Protein AF-A0A9E2ZH16-F1 (afdb_monomer_lite)

Secondary structure (DSSP, 8-state):
-----------PPPPP--SS--HHHHHHHHHHHHT--EEEEE---TTS--HHHHHHHHTS-S-HHHHHHHHHHHHHHHHHHHHTTTEEEEEE-HHHHHTT-HHHHHHHHHHHHHTT-

Radius of gyration: 21.18 Å; chains: 1; bou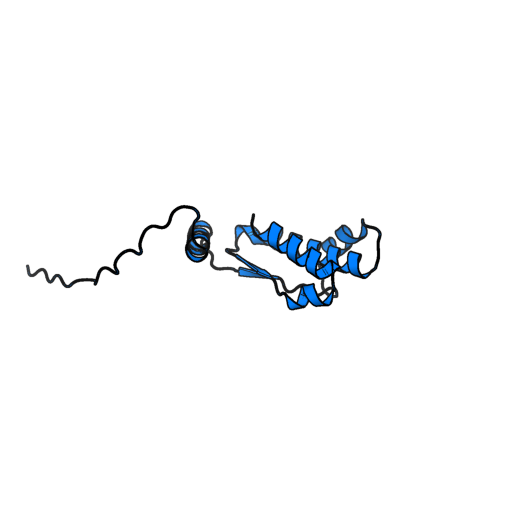nding box: 52×38×64 Å

Sequence (117 aa):
MIEQTSSEAAIAAPPEKPAGARFGDRVADLVAARHSQLVLGLDPDPARLWPRAAELASAGQGPPADRAARAVSAHCALAIEAVGEQCVAVKLQLACFERLGAPGWAALAEVSERARG

Structure (mmCIF, N/CA/C/O backbone):
data_AF-A0A9E2ZH16-F1
#
_entry.id   AF-A0A9E2ZH16-F1
#
loop_
_atom_site.group_PDB
_atom_site.id
_atom_site.type_symbol
_atom_site.label_atom_id
_atom_site.label_alt_id
_atom_site.label_comp_id
_atom_site.label_asym_id
_atom_site.label_entity_id
_atom_site.label_seq_id
_atom_site.pdbx_PDB_ins_code
_atom_site.Cartn_x
_atom_site.Cartn_y
_atom_site.Cartn_z
_atom_site.occupancy
_atom_site.B_iso_or_equiv
_atom_site.auth_seq_id
_atom_site.auth_comp_id
_atom_site.auth_asym_id
_atom_site.auth_atom_id
_atom_site.pdbx_PDB_model_num
ATOM 1 N N . MET A 1 1 ? -39.348 -15.690 46.062 1.00 47.44 1 MET A N 1
ATOM 2 C CA . MET A 1 1 ? -38.042 -16.308 46.357 1.00 47.44 1 MET A CA 1
ATOM 3 C C . MET A 1 1 ? -38.005 -17.672 45.688 1.00 47.44 1 MET A C 1
ATOM 5 O O . MET A 1 1 ? -38.421 -18.644 46.296 1.00 47.44 1 MET A O 1
ATOM 9 N N . ILE A 1 2 ? -37.613 -17.704 44.413 1.00 43.19 2 ILE A N 1
ATOM 10 C CA . ILE A 1 2 ? -37.183 -18.909 43.693 1.00 43.19 2 ILE A CA 1
ATOM 11 C C . ILE A 1 2 ? -36.098 -18.413 42.730 1.00 43.19 2 ILE A C 1
ATOM 13 O O . ILE A 1 2 ? -36.413 -17.760 41.739 1.00 43.19 2 ILE A O 1
ATOM 17 N N . GLU A 1 3 ? -34.830 -18.626 43.080 1.00 44.91 3 GLU A N 1
ATOM 18 C CA . GLU A 1 3 ? -33.716 -18.509 42.137 1.00 44.91 3 GLU A CA 1
ATOM 19 C C . GLU A 1 3 ? -33.772 -19.719 41.203 1.00 44.91 3 GLU A C 1
ATOM 21 O O . GLU A 1 3 ? -33.733 -20.862 41.658 1.00 44.91 3 GLU A O 1
ATOM 26 N N . GLN A 1 4 ? -33.883 -19.475 39.900 1.00 47.28 4 GLN A N 1
ATOM 27 C CA . GLN A 1 4 ? -33.585 -20.474 38.881 1.00 47.28 4 GLN A CA 1
ATOM 28 C C . GLN A 1 4 ? -32.257 -20.099 38.234 1.00 47.28 4 GLN A C 1
ATOM 30 O O . GLN A 1 4 ? -32.170 -19.190 37.413 1.00 47.28 4 GLN A O 1
ATOM 35 N N . THR A 1 5 ? -31.215 -20.811 38.640 1.00 52.41 5 THR A N 1
ATOM 36 C CA . THR A 1 5 ? -29.943 -20.897 37.936 1.00 52.41 5 THR A CA 1
ATOM 37 C C . THR A 1 5 ? -30.097 -21.880 36.775 1.00 52.41 5 THR A C 1
ATOM 39 O O . THR A 1 5 ? -30.616 -22.984 36.939 1.00 52.41 5 THR A O 1
ATOM 42 N N . SER A 1 6 ? -29.656 -21.500 35.578 1.00 46.59 6 SER A N 1
ATOM 43 C CA . SER A 1 6 ? -29.404 -22.445 34.482 1.00 46.59 6 SER A CA 1
ATOM 44 C C . SER A 1 6 ? -28.309 -21.909 33.563 1.00 46.59 6 SER A C 1
ATOM 46 O O . SER A 1 6 ? -28.560 -21.177 32.617 1.00 46.59 6 SER A O 1
ATOM 48 N N . SER A 1 7 ? -27.084 -22.279 33.944 1.00 48.66 7 SER A N 1
ATOM 49 C CA . SER A 1 7 ? -25.936 -22.671 33.120 1.00 48.66 7 SER A CA 1
ATOM 50 C C . SER A 1 7 ? -25.815 -22.063 31.716 1.00 48.66 7 SER A C 1
ATOM 52 O O . SER A 1 7 ? -26.231 -22.674 30.732 1.00 48.66 7 SER A O 1
ATOM 54 N N . GLU A 1 8 ? -25.077 -20.959 31.592 1.00 45.62 8 GLU A N 1
ATOM 55 C CA . GLU A 1 8 ? -24.281 -20.745 30.382 1.00 45.62 8 GLU A CA 1
ATOM 56 C C . GLU A 1 8 ? -23.187 -21.814 30.349 1.00 45.62 8 GLU A C 1
ATOM 58 O O . GLU A 1 8 ? -22.395 -21.951 31.284 1.00 45.62 8 GLU A O 1
ATOM 63 N N . ALA A 1 9 ? -23.159 -22.617 29.287 1.00 45.06 9 ALA A N 1
ATOM 64 C CA . ALA A 1 9 ? -22.019 -23.470 29.010 1.00 45.06 9 ALA A CA 1
ATOM 65 C C . ALA A 1 9 ? -20.804 -22.558 28.812 1.00 45.06 9 ALA A C 1
ATOM 67 O O . ALA A 1 9 ? -20.677 -21.896 27.782 1.00 45.06 9 ALA A O 1
ATOM 68 N N . ALA A 1 10 ? -19.935 -22.500 29.822 1.00 55.75 10 ALA A N 1
ATOM 69 C CA . ALA A 1 10 ? -18.650 -21.839 29.723 1.00 55.75 10 ALA A CA 1
ATOM 70 C C . ALA A 1 10 ? -17.885 -22.495 28.572 1.00 55.75 10 ALA A C 1
ATOM 72 O O . ALA A 1 10 ? -17.443 -23.643 28.664 1.00 55.75 10 ALA A O 1
ATOM 73 N N . ILE A 1 11 ? -17.780 -21.773 27.461 1.00 55.97 11 ILE A N 1
ATOM 74 C CA . ILE A 1 11 ? -16.919 -22.148 26.351 1.00 55.97 11 ILE A CA 1
ATOM 75 C C . ILE A 1 11 ? -15.515 -22.173 26.948 1.00 55.97 11 ILE A C 1
ATOM 77 O O . ILE A 1 11 ? -15.003 -21.134 27.365 1.00 55.97 11 ILE A O 1
ATOM 81 N N . ALA A 1 12 ? -14.943 -23.370 27.089 1.00 56.44 12 ALA A N 1
ATOM 82 C CA . ALA A 1 12 ? -13.638 -23.546 27.704 1.00 56.44 12 ALA A CA 1
ATOM 83 C C . ALA A 1 12 ? -12.633 -22.598 27.040 1.00 56.44 12 ALA A C 1
ATOM 85 O O . ALA A 1 12 ? -12.499 -22.588 25.812 1.00 56.44 12 ALA A O 1
ATOM 86 N N . ALA A 1 13 ? -11.968 -21.783 27.862 1.00 62.50 13 ALA A N 1
ATOM 87 C CA . ALA A 1 13 ? -10.994 -20.819 27.388 1.00 62.50 13 ALA A CA 1
ATOM 88 C C . ALA A 1 13 ? -9.922 -21.556 26.561 1.00 62.50 13 ALA A C 1
ATOM 90 O O . ALA A 1 13 ? -9.378 -22.565 27.025 1.00 62.50 13 ALA A O 1
ATOM 91 N N . PRO A 1 14 ? -9.638 -21.111 25.325 1.00 58.88 14 PRO A N 1
ATOM 92 C CA . PRO A 1 14 ? -8.608 -21.732 24.508 1.00 58.88 14 PRO A CA 1
ATOM 93 C C . PRO A 1 14 ? -7.249 -21.640 25.219 1.00 58.88 14 PRO A C 1
ATOM 95 O O . PRO A 1 14 ? -6.997 -20.659 25.919 1.00 58.88 14 PRO A O 1
ATOM 98 N N . PRO A 1 15 ? -6.352 -22.628 25.032 1.00 58.47 15 PRO A N 1
ATOM 99 C CA . PRO A 1 15 ? -5.058 -22.635 25.705 1.00 58.47 15 PRO A CA 1
ATOM 100 C C . PRO A 1 15 ? -4.264 -21.363 25.378 1.00 58.47 15 PRO A C 1
ATOM 102 O O . PRO A 1 15 ? -4.222 -20.923 24.218 1.00 58.47 15 PRO A O 1
ATOM 105 N N . GLU A 1 16 ? -3.625 -20.791 26.402 1.00 65.62 16 GLU A N 1
ATOM 106 C CA . GLU A 1 16 ? -2.741 -19.635 26.257 1.00 65.62 16 GLU A CA 1
ATOM 107 C C . GLU A 1 16 ? -1.574 -19.969 25.316 1.00 65.62 16 GLU A C 1
ATOM 109 O O . GLU A 1 16 ? -0.884 -20.978 25.470 1.00 65.62 16 GLU A O 1
ATOM 114 N N . LYS A 1 17 ? -1.352 -19.108 24.316 1.00 49.91 17 LYS A N 1
ATOM 115 C CA . LYS A 1 17 ? -0.171 -19.147 23.441 1.00 49.91 17 LYS A CA 1
ATOM 116 C C . LYS A 1 17 ? 0.658 -17.874 23.665 1.00 49.91 17 LYS A C 1
ATOM 118 O O . LYS A 1 17 ? 0.128 -16.803 23.377 1.00 49.91 17 LYS A O 1
ATOM 123 N N . PRO A 1 18 ? 1.932 -17.954 24.090 1.00 54.50 18 PRO A N 1
ATOM 124 C CA . PRO A 1 18 ? 2.851 -16.810 24.100 1.00 54.50 18 PRO A CA 1
ATOM 125 C C . PRO A 1 18 ? 3.607 -16.727 22.751 1.00 54.50 18 PRO A C 1
ATOM 127 O O . PRO A 1 18 ? 3.799 -17.754 22.107 1.00 54.50 18 PRO A O 1
ATOM 130 N N . ALA A 1 19 ? 4.094 -15.602 22.218 1.00 53.78 19 ALA A N 1
ATOM 131 C CA . ALA A 1 19 ? 3.921 -14.180 22.507 1.00 53.78 19 ALA A CA 1
ATOM 132 C C . ALA A 1 19 ? 3.686 -13.450 21.163 1.00 53.78 19 ALA A C 1
ATOM 134 O O . ALA A 1 19 ? 4.336 -13.761 20.163 1.00 53.78 19 ALA A O 1
ATOM 135 N N . GLY A 1 20 ? 2.744 -12.502 21.157 1.00 60.50 20 GLY A N 1
ATOM 136 C CA . GLY A 1 20 ? 2.232 -11.786 19.983 1.00 60.50 20 GLY A CA 1
ATOM 137 C C . GLY A 1 20 ? 0.731 -12.033 19.808 1.00 60.50 20 GLY A C 1
ATOM 138 O O . GLY A 1 20 ? 0.310 -13.176 19.636 1.00 60.50 20 GLY A O 1
ATOM 139 N N . ALA A 1 21 ? -0.084 -10.975 19.869 1.00 78.31 21 ALA A N 1
ATOM 140 C CA . ALA A 1 21 ? -1.535 -11.070 19.676 1.00 78.31 21 ALA A CA 1
ATOM 141 C C . ALA A 1 21 ? -1.847 -11.738 18.323 1.00 78.31 21 ALA A C 1
ATOM 143 O O . ALA A 1 21 ? -1.223 -11.388 17.312 1.00 78.31 21 ALA A O 1
ATOM 144 N N . ARG A 1 22 ? -2.771 -12.713 18.271 1.00 90.62 22 ARG A N 1
A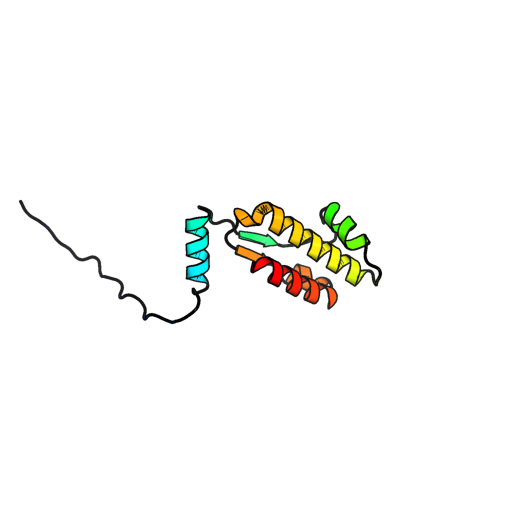TOM 145 C CA . ARG A 1 22 ? -3.152 -13.385 17.010 1.00 90.62 22 ARG A CA 1
ATOM 146 C C . ARG A 1 22 ? -3.760 -12.353 16.058 1.00 90.62 22 ARG A C 1
ATOM 148 O O . ARG A 1 22 ? -4.166 -11.279 16.481 1.00 90.62 22 ARG A O 1
ATOM 155 N N . PHE A 1 23 ? -3.851 -12.664 14.762 1.00 91.19 23 PHE A N 1
ATOM 156 C CA . PHE A 1 23 ? -4.447 -11.724 13.800 1.00 91.19 23 PHE A CA 1
ATOM 157 C C . PHE A 1 23 ? -5.846 -11.256 14.234 1.00 91.19 23 PHE A C 1
ATOM 159 O O . PHE A 1 23 ? -6.102 -10.058 14.240 1.00 91.19 23 PHE A O 1
ATOM 166 N N . GLY A 1 24 ? -6.708 -12.194 14.646 1.00 93.69 24 GLY A N 1
ATOM 167 C CA . GLY A 1 24 ? -8.052 -11.878 15.133 1.00 93.69 24 GLY A CA 1
ATOM 168 C C . GLY A 1 24 ? -8.038 -10.982 16.372 1.00 93.69 24 GLY A C 1
ATOM 169 O O . GLY A 1 24 ? -8.770 -10.002 16.401 1.00 93.69 24 GLY A O 1
ATOM 170 N N . ASP A 1 25 ? -7.155 -11.267 17.331 1.00 94.38 25 ASP A N 1
ATOM 171 C CA . ASP A 1 25 ? -7.019 -10.480 18.562 1.00 94.38 25 ASP A CA 1
ATOM 172 C C . ASP A 1 25 ? -6.585 -9.042 18.239 1.00 94.38 25 ASP A C 1
ATOM 174 O O . ASP A 1 25 ? -7.242 -8.097 18.655 1.00 94.38 25 ASP A O 1
ATOM 178 N N . ARG A 1 26 ? -5.570 -8.862 17.379 1.00 93.75 26 ARG A N 1
ATOM 179 C CA . ARG A 1 26 ? -5.124 -7.523 16.945 1.00 93.75 26 ARG A CA 1
ATOM 180 C C . ARG A 1 26 ? -6.238 -6.719 16.281 1.00 93.75 26 ARG A C 1
ATOM 182 O O . ARG A 1 26 ? -6.346 -5.519 16.502 1.00 93.75 26 ARG A O 1
ATOM 189 N N . VAL A 1 27 ? -7.051 -7.366 15.444 1.00 95.06 27 VAL A N 1
ATOM 190 C CA . VAL A 1 27 ? -8.191 -6.700 14.800 1.00 95.06 27 VAL A CA 1
ATOM 191 C C . VAL A 1 27 ? -9.257 -6.344 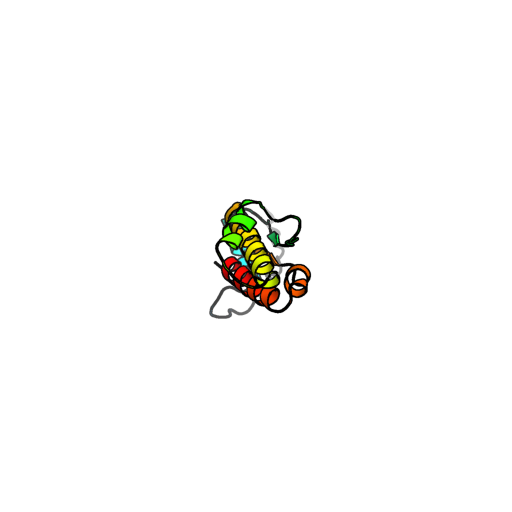15.835 1.00 95.06 27 VAL A C 1
ATOM 193 O O . VAL A 1 27 ? -9.761 -5.226 15.804 1.00 95.06 27 VAL A O 1
ATOM 196 N N . ALA A 1 28 ? -9.582 -7.248 16.762 1.00 95.69 28 ALA A N 1
ATOM 197 C CA . ALA A 1 28 ? -10.551 -6.987 17.826 1.00 95.69 28 ALA A CA 1
ATOM 198 C C . ALA A 1 28 ? -10.110 -5.824 18.734 1.00 95.69 28 ALA A C 1
ATOM 200 O O . ALA A 1 28 ? -10.917 -4.938 19.018 1.00 95.69 28 ALA A O 1
ATOM 201 N N . ASP A 1 29 ? -8.827 -5.777 19.102 1.00 95.94 29 ASP A N 1
ATOM 202 C CA . ASP A 1 29 ? -8.235 -4.691 19.889 1.00 95.94 29 ASP A CA 1
ATOM 203 C C . ASP A 1 29 ? -8.349 -3.346 19.159 1.00 95.94 29 ASP A C 1
ATOM 205 O O . ASP A 1 29 ? -8.766 -2.347 19.747 1.00 95.94 29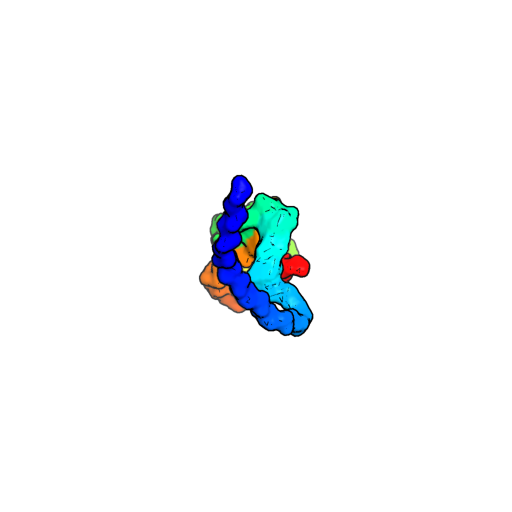 ASP A O 1
ATOM 209 N N . LEU A 1 30 ? -8.051 -3.311 17.854 1.00 96.00 30 LEU A N 1
ATOM 210 C CA . LEU A 1 30 ? -8.189 -2.101 17.037 1.00 96.00 30 LEU A CA 1
ATOM 211 C C . LEU A 1 30 ? -9.649 -1.664 16.881 1.00 96.00 30 LEU A C 1
ATOM 213 O O . LEU A 1 30 ? -9.921 -0.465 16.920 1.00 96.00 30 LEU A O 1
ATOM 217 N N . VAL A 1 31 ? -10.590 -2.603 16.741 1.00 97.94 31 VAL A N 1
ATOM 218 C CA . VAL A 1 31 ? -12.029 -2.296 16.692 1.00 97.94 31 VAL A CA 1
ATOM 219 C C . VAL A 1 31 ? -12.485 -1.633 17.988 1.00 97.94 31 VAL A C 1
ATOM 221 O O . VAL A 1 31 ? -13.187 -0.621 17.942 1.00 97.94 31 VAL A O 1
ATOM 224 N N . ALA A 1 32 ? -12.069 -2.173 19.135 1.00 97.31 32 ALA A N 1
ATOM 225 C CA . ALA A 1 32 ? -12.395 -1.610 20.439 1.00 97.31 32 ALA A CA 1
ATOM 226 C C . ALA A 1 32 ? -11.752 -0.228 20.639 1.00 97.31 32 ALA A C 1
ATOM 228 O O . ALA A 1 32 ? -12.444 0.709 21.027 1.00 97.31 32 ALA A O 1
ATOM 229 N N . ALA A 1 33 ? -10.461 -0.085 20.324 1.00 96.50 33 ALA A N 1
ATOM 230 C CA . ALA A 1 33 ? -9.715 1.159 20.510 1.00 96.50 33 ALA A CA 1
ATOM 231 C C . ALA A 1 33 ? -10.188 2.297 19.590 1.00 96.50 33 ALA A C 1
ATOM 233 O O . ALA A 1 33 ? -10.202 3.456 19.999 1.00 96.50 33 ALA A O 1
ATOM 234 N N . ARG A 1 34 ? -10.565 1.981 18.344 1.00 96.12 34 ARG A N 1
ATOM 235 C CA . ARG A 1 34 ? -10.950 2.972 17.322 1.00 96.12 34 ARG A CA 1
ATOM 236 C C . ARG A 1 34 ? -12.460 3.160 17.201 1.00 96.12 34 ARG A C 1
ATOM 238 O O . ARG A 1 34 ? -12.895 4.010 16.429 1.00 96.12 34 ARG A O 1
ATOM 245 N N . HIS A 1 35 ? -13.256 2.362 17.919 1.00 97.62 35 HIS A N 1
ATOM 246 C CA . HIS A 1 35 ? -14.718 2.300 17.787 1.00 97.62 35 HIS A CA 1
ATOM 247 C C . HIS A 1 35 ? -15.174 2.207 16.322 1.00 97.62 35 HIS A C 1
ATOM 249 O O . HIS A 1 35 ? -16.123 2.865 15.896 1.00 97.62 35 HIS A O 1
ATOM 255 N N . SER A 1 36 ? -14.455 1.407 15.538 1.00 97.81 36 SER A N 1
ATOM 256 C CA . SER A 1 36 ? -14.599 1.336 14.088 1.00 97.81 36 SER A CA 1
ATOM 257 C C . SER A 1 36 ? -14.366 -0.083 13.598 1.00 97.81 36 SER A C 1
ATOM 259 O O . SER A 1 36 ? -13.655 -0.863 14.218 1.00 97.81 36 SER A O 1
ATOM 261 N N . GLN A 1 37 ? -14.949 -0.414 12.453 1.00 97.44 37 GLN A N 1
ATOM 262 C CA . GLN A 1 37 ? -14.760 -1.679 11.748 1.00 97.44 37 GLN A CA 1
ATOM 263 C C . GLN A 1 37 ? -14.325 -1.436 10.295 1.00 97.44 37 GLN A C 1
ATOM 265 O O . GLN A 1 37 ? -14.406 -2.330 9.453 1.00 97.44 37 GLN A O 1
ATOM 270 N N . LEU A 1 38 ? -13.893 -0.212 9.975 1.00 98.12 38 LEU A N 1
ATOM 271 C CA . LEU A 1 38 ? -13.524 0.167 8.617 1.00 98.12 38 LEU A CA 1
ATOM 272 C C . LEU A 1 38 ? -12.240 -0.538 8.177 1.00 98.12 38 LEU A C 1
ATOM 274 O O . LEU A 1 38 ? -11.238 -0.548 8.886 1.00 98.12 38 LEU A O 1
ATOM 278 N N . VAL A 1 39 ? -12.250 -1.083 6.965 1.00 98.12 39 VAL A N 1
ATOM 279 C CA . VAL A 1 39 ? -11.058 -1.630 6.311 1.00 98.12 39 VAL A CA 1
ATOM 280 C C . VAL A 1 39 ? -10.768 -0.786 5.083 1.00 98.12 39 VAL A C 1
ATOM 282 O O . VAL A 1 39 ? -11.607 -0.693 4.185 1.00 98.12 39 VAL A O 1
ATOM 285 N N . LEU A 1 40 ? -9.573 -0.200 5.016 1.00 98.31 40 LEU A N 1
ATOM 286 C CA . LEU A 1 40 ? -9.142 0.531 3.832 1.00 98.31 40 LEU A CA 1
ATOM 287 C C . LEU A 1 40 ? -8.845 -0.462 2.707 1.00 98.31 40 LEU A C 1
ATOM 289 O O . LEU A 1 40 ? -7.864 -1.203 2.755 1.00 98.31 40 LEU A O 1
ATOM 293 N N . GLY A 1 41 ? -9.688 -0.482 1.679 1.00 98.25 41 GLY A N 1
ATOM 294 C CA . GLY A 1 41 ? -9.399 -1.187 0.435 1.00 98.25 41 GLY A CA 1
ATOM 295 C C . GLY A 1 41 ? -8.477 -0.357 -0.454 1.00 98.25 41 GLY A C 1
ATOM 296 O O . GLY A 1 41 ? -8.827 0.764 -0.811 1.00 98.25 41 GLY A O 1
ATOM 297 N N . LEU A 1 42 ? -7.330 -0.913 -0.841 1.00 98.44 42 LEU A N 1
ATOM 298 C CA . LEU A 1 42 ? -6.412 -0.294 -1.795 1.00 98.44 42 LEU A CA 1
ATOM 299 C C . LEU A 1 42 ? -6.451 -1.048 -3.124 1.00 98.44 42 LEU A C 1
ATOM 301 O O . LEU A 1 42 ? -5.927 -2.157 -3.234 1.00 98.44 42 LEU A O 1
ATOM 305 N N . ASP A 1 43 ? -7.070 -0.411 -4.116 1.00 97.81 43 ASP A N 1
ATOM 306 C CA . ASP A 1 43 ? -7.263 -0.901 -5.486 1.00 97.81 43 ASP A CA 1
ATOM 307 C C . ASP A 1 43 ? -6.772 0.156 -6.497 1.00 97.81 43 ASP A C 1
ATOM 309 O O . ASP A 1 43 ? -7.567 0.771 -7.211 1.00 97.81 43 ASP A O 1
ATOM 313 N N . PRO A 1 44 ? -5.470 0.502 -6.475 1.00 97.19 44 PRO A N 1
ATOM 314 C CA . PRO A 1 44 ? -4.974 1.672 -7.186 1.00 97.19 44 PRO A CA 1
ATOM 315 C C . PRO A 1 44 ? -5.032 1.467 -8.700 1.00 97.19 44 PRO A C 1
ATOM 317 O O . PRO A 1 44 ? -4.434 0.531 -9.236 1.00 97.19 44 PRO A O 1
ATOM 320 N N . ASP A 1 45 ? -5.694 2.391 -9.398 1.00 95.12 45 ASP A N 1
ATOM 321 C CA . ASP A 1 45 ? -5.677 2.509 -10.854 1.00 95.12 45 ASP A CA 1
ATOM 322 C C . ASP A 1 45 ? -4.667 3.577 -11.305 1.00 95.12 45 ASP A C 1
ATOM 324 O O . ASP A 1 45 ? -4.874 4.750 -10.990 1.00 95.12 45 ASP A O 1
ATOM 328 N N . PRO A 1 46 ? -3.596 3.223 -12.053 1.00 92.12 46 PRO A N 1
ATOM 329 C CA . PRO A 1 46 ? -2.610 4.177 -12.561 1.00 92.12 46 PRO A CA 1
ATOM 330 C C . PRO A 1 46 ? -3.206 5.355 -13.337 1.00 92.12 46 PRO A C 1
ATOM 332 O O . PRO A 1 46 ? -2.592 6.418 -13.386 1.00 92.12 46 PRO A O 1
ATOM 335 N N . ALA A 1 47 ? -4.395 5.192 -13.925 1.00 92.81 47 ALA A N 1
ATOM 336 C CA . ALA A 1 47 ? -5.093 6.260 -14.639 1.00 92.81 47 ALA A CA 1
ATOM 337 C C . ALA A 1 47 ? -5.901 7.204 -13.724 1.00 92.81 47 ALA A C 1
ATOM 339 O O . ALA A 1 47 ? -6.380 8.240 -14.183 1.00 92.81 47 ALA A O 1
ATOM 340 N N . ARG A 1 48 ? -6.082 6.861 -12.442 1.00 95.62 48 ARG A N 1
ATOM 341 C CA . ARG A 1 48 ? -6.956 7.571 -11.488 1.00 95.62 48 ARG A CA 1
ATOM 342 C C . ARG A 1 48 ? -6.263 7.884 -10.161 1.00 95.62 48 ARG A C 1
ATOM 344 O O . ARG A 1 48 ? -6.907 7.955 -9.115 1.00 95.62 48 ARG A O 1
ATOM 351 N N . LEU A 1 49 ? -4.948 8.068 -10.198 1.00 96.25 49 LEU A N 1
ATOM 352 C CA . LEU A 1 49 ? -4.172 8.434 -9.018 1.00 96.25 49 LEU A CA 1
ATOM 353 C C . LEU A 1 49 ? -4.451 9.883 -8.609 1.00 96.25 49 LEU A C 1
ATOM 355 O O . LEU A 1 49 ? -4.740 10.746 -9.439 1.00 96.25 49 LEU A O 1
ATOM 359 N N . TRP A 1 50 ? -4.325 10.166 -7.315 1.00 96.69 50 TRP A N 1
ATOM 360 C CA . TRP A 1 50 ? -4.389 11.541 -6.823 1.00 96.69 50 TRP A CA 1
ATOM 361 C C . TRP A 1 50 ? -3.255 12.388 -7.417 1.00 96.69 50 TRP A C 1
ATOM 363 O O . TRP A 1 50 ? -2.123 11.899 -7.479 1.00 96.69 50 TRP A O 1
ATOM 373 N N . PRO A 1 51 ? -3.502 13.665 -7.778 1.00 95.44 51 PRO A N 1
ATOM 374 C CA . PRO A 1 51 ? -2.475 14.535 -8.358 1.00 95.44 51 PRO A CA 1
ATOM 375 C C . PRO A 1 51 ? -1.195 14.585 -7.520 1.00 95.44 51 PRO A C 1
ATOM 377 O O . PRO A 1 51 ? -0.091 14.439 -8.042 1.00 95.44 51 PRO A O 1
ATOM 380 N N . ARG A 1 52 ? -1.353 14.645 -6.191 1.00 95.62 52 ARG A N 1
ATOM 381 C CA . ARG A 1 52 ? -0.232 14.662 -5.252 1.00 95.62 52 ARG A CA 1
ATOM 382 C C . ARG A 1 52 ? 0.671 13.428 -5.353 1.00 95.62 52 ARG A C 1
ATOM 384 O O . ARG A 1 52 ? 1.881 13.540 -5.184 1.00 95.62 52 ARG A O 1
ATOM 391 N N . ALA A 1 53 ? 0.110 12.258 -5.651 1.00 95.81 53 ALA A N 1
ATOM 392 C CA . ALA A 1 53 ? 0.886 11.033 -5.821 1.00 95.81 53 ALA A CA 1
ATOM 393 C C . ALA A 1 53 ? 1.760 11.081 -7.084 1.00 95.81 53 ALA A C 1
ATOM 395 O O . ALA A 1 53 ? 2.919 10.664 -7.057 1.00 95.81 53 ALA A O 1
ATOM 396 N N . ALA A 1 54 ? 1.223 11.634 -8.176 1.00 89.56 54 ALA A N 1
ATOM 397 C CA . ALA A 1 54 ? 1.963 11.817 -9.420 1.00 89.56 54 ALA A CA 1
ATOM 398 C C . ALA A 1 54 ? 3.117 12.819 -9.248 1.00 89.56 54 ALA A C 1
ATOM 400 O O . ALA A 1 54 ? 4.232 12.550 -9.697 1.00 89.56 54 ALA A O 1
ATOM 401 N N . GLU A 1 55 ? 2.883 13.927 -8.540 1.00 92.00 55 GLU A N 1
ATOM 402 C CA . GLU A 1 55 ? 3.924 14.907 -8.200 1.00 92.00 55 GLU A CA 1
ATOM 403 C C . GLU A 1 55 ? 5.068 14.268 -7.404 1.00 92.00 55 GLU A C 1
ATOM 405 O O . GLU A 1 55 ? 6.233 14.402 -7.779 1.00 92.00 55 GLU A O 1
ATOM 410 N N . LEU A 1 56 ? 4.746 13.520 -6.345 1.00 89.25 56 LEU A N 1
ATOM 411 C CA . LEU A 1 56 ? 5.737 12.830 -5.514 1.00 89.25 56 LEU A CA 1
ATOM 412 C C . LEU A 1 56 ? 6.561 11.814 -6.320 1.00 89.25 56 LEU A C 1
ATOM 414 O O . LEU A 1 56 ? 7.773 11.713 -6.138 1.00 89.25 56 LEU A O 1
ATOM 418 N N . ALA A 1 57 ? 5.931 11.096 -7.251 1.00 86.62 57 ALA A N 1
ATOM 419 C CA . ALA A 1 57 ? 6.617 10.122 -8.096 1.00 86.62 57 ALA A CA 1
ATOM 420 C C . ALA A 1 57 ? 7.475 10.755 -9.205 1.00 86.62 57 ALA A C 1
ATOM 422 O O . ALA A 1 57 ? 8.450 10.138 -9.653 1.00 86.62 57 ALA A O 1
ATOM 423 N N . SER A 1 58 ? 7.128 11.972 -9.639 1.00 81.75 58 SER A N 1
ATOM 424 C CA . SER A 1 58 ? 7.811 12.700 -10.718 1.00 81.75 58 SER A CA 1
ATOM 425 C C . SER A 1 58 ? 9.213 13.193 -10.348 1.00 81.75 58 SER A C 1
ATOM 427 O O . SER A 1 58 ? 10.024 13.443 -11.236 1.00 81.75 58 SER A O 1
ATOM 429 N N . ALA A 1 59 ? 9.538 13.247 -9.052 1.00 75.31 59 ALA A N 1
ATOM 430 C CA . ALA A 1 59 ? 10.867 13.612 -8.564 1.00 75.31 59 ALA A CA 1
ATOM 431 C C . ALA A 1 59 ? 11.960 12.575 -8.909 1.00 75.31 59 ALA A C 1
ATOM 433 O O . ALA A 1 59 ? 13.148 12.879 -8.824 1.00 75.31 59 ALA A O 1
ATOM 434 N N . GLY A 1 60 ? 11.583 11.349 -9.299 1.00 72.19 60 GLY A N 1
ATOM 435 C CA . GLY A 1 60 ? 12.520 10.267 -9.607 1.00 72.19 60 GLY A CA 1
ATOM 436 C C . GLY A 1 60 ? 12.715 10.018 -11.105 1.00 72.19 60 GLY A C 1
ATOM 437 O O . GLY A 1 60 ? 11.744 9.890 -11.854 1.00 72.19 60 GLY A O 1
ATOM 438 N N . GLN A 1 61 ? 13.968 9.828 -11.528 1.00 81.12 61 GLN A N 1
ATOM 439 C CA . GLN A 1 61 ? 14.319 9.343 -12.871 1.00 81.12 61 GLN A CA 1
ATOM 440 C C . GLN A 1 61 ? 14.003 7.838 -13.031 1.00 81.12 61 GLN A C 1
ATOM 442 O O . GLN A 1 61 ? 13.712 7.138 -12.059 1.00 81.12 61 GLN A O 1
ATOM 447 N N . GLY A 1 62 ? 14.029 7.332 -14.267 1.00 86.62 62 GLY A N 1
ATOM 448 C CA . GLY A 1 62 ? 13.903 5.900 -14.572 1.00 86.62 62 GLY A CA 1
ATOM 449 C C . GLY A 1 62 ? 12.795 5.556 -15.576 1.00 86.62 62 GLY A C 1
ATOM 450 O O . GLY A 1 62 ? 12.071 6.454 -16.015 1.00 86.62 62 GLY A O 1
ATOM 451 N N . PRO A 1 63 ? 12.670 4.274 -15.963 1.00 91.81 63 PRO A N 1
ATOM 452 C CA . PRO A 1 63 ? 11.667 3.779 -16.907 1.00 91.81 63 PRO A CA 1
ATOM 453 C C . PRO A 1 63 ? 10.209 4.134 -16.548 1.00 91.81 63 PRO A C 1
ATOM 455 O O . PRO A 1 63 ? 9.884 4.335 -15.375 1.00 91.81 63 PRO A O 1
ATOM 458 N N . PRO A 1 64 ? 9.287 4.180 -17.534 1.00 91.44 64 PRO A N 1
ATOM 459 C CA . PRO A 1 64 ? 7.870 4.461 -17.285 1.00 91.44 64 PRO A CA 1
ATOM 460 C C . PRO A 1 64 ? 7.207 3.534 -16.256 1.00 91.44 64 PRO A C 1
ATOM 462 O O . PRO A 1 64 ? 6.413 4.009 -15.448 1.00 91.44 64 PRO A O 1
ATOM 465 N N . ALA A 1 65 ? 7.558 2.243 -16.249 1.00 91.56 65 ALA A N 1
ATOM 466 C CA . ALA A 1 65 ? 7.012 1.266 -15.306 1.00 91.56 65 ALA A CA 1
ATOM 467 C C . ALA A 1 65 ? 7.392 1.586 -13.849 1.00 91.56 65 ALA A C 1
ATOM 469 O O . ALA A 1 65 ? 6.532 1.558 -12.971 1.00 91.56 65 ALA A O 1
ATOM 470 N N . ASP A 1 66 ? 8.644 1.984 -13.600 1.00 94.69 66 ASP A N 1
ATOM 471 C CA . ASP A 1 66 ? 9.103 2.377 -12.263 1.00 94.69 66 ASP A CA 1
ATOM 472 C C . ASP A 1 66 ? 8.417 3.655 -11.778 1.00 94.69 66 ASP A C 1
ATOM 474 O O . ASP A 1 66 ? 8.052 3.769 -10.609 1.00 94.69 66 ASP A O 1
ATOM 478 N N . ARG A 1 67 ? 8.198 4.621 -12.680 1.00 93.44 67 ARG A N 1
ATOM 479 C CA . ARG A 1 67 ? 7.451 5.845 -12.350 1.00 93.44 67 ARG A CA 1
ATOM 480 C C . ARG A 1 67 ? 5.996 5.539 -12.004 1.00 93.44 67 ARG A C 1
ATOM 482 O O . ARG A 1 67 ? 5.487 6.085 -11.029 1.00 93.44 67 ARG A O 1
ATOM 489 N N . ALA A 1 68 ? 5.346 4.663 -12.770 1.00 94.50 68 ALA A N 1
ATOM 490 C CA . ALA A 1 68 ? 3.974 4.241 -12.502 1.00 94.50 68 ALA A CA 1
ATOM 491 C C . ALA A 1 68 ? 3.859 3.528 -11.146 1.00 94.50 68 ALA A C 1
ATOM 493 O O . ALA A 1 68 ? 2.980 3.867 -10.355 1.00 94.50 68 ALA A O 1
ATOM 494 N N . ALA A 1 69 ? 4.779 2.609 -10.840 1.00 96.62 69 ALA A N 1
ATOM 495 C CA . ALA A 1 69 ? 4.817 1.920 -9.552 1.00 96.62 69 ALA A CA 1
ATOM 496 C C . ALA A 1 69 ? 5.031 2.889 -8.378 1.00 96.62 69 ALA A C 1
ATOM 498 O O . ALA A 1 69 ? 4.287 2.824 -7.403 1.00 96.62 69 ALA A O 1
ATOM 499 N N . ARG A 1 70 ? 5.955 3.856 -8.495 1.0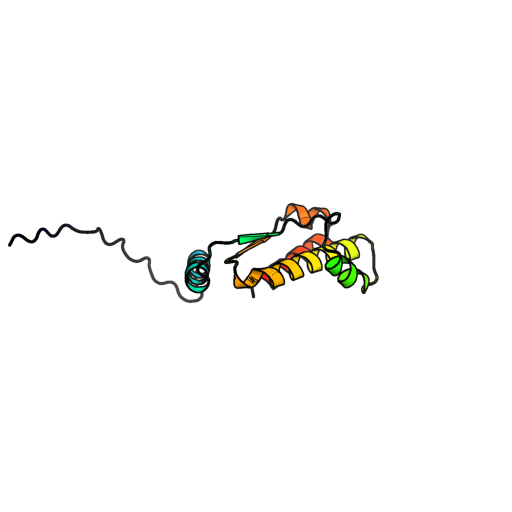0 96.81 70 ARG A N 1
ATOM 500 C CA . ARG A 1 70 ? 6.141 4.904 -7.473 1.00 96.81 70 ARG A CA 1
ATOM 501 C C . ARG A 1 70 ? 4.891 5.754 -7.261 1.00 96.81 70 ARG A C 1
ATOM 503 O O . ARG A 1 70 ? 4.558 6.069 -6.123 1.00 96.81 70 ARG A O 1
ATOM 510 N N . ALA A 1 71 ? 4.198 6.126 -8.337 1.00 96.94 71 ALA A N 1
ATOM 511 C CA . ALA A 1 71 ? 2.961 6.898 -8.239 1.00 96.94 71 ALA A CA 1
ATOM 512 C C . ALA A 1 71 ? 1.858 6.092 -7.539 1.00 96.94 71 ALA A C 1
ATOM 514 O O . ALA A 1 71 ? 1.122 6.640 -6.719 1.00 96.94 71 ALA A O 1
ATOM 515 N N . VAL A 1 72 ? 1.780 4.786 -7.805 1.00 98.06 72 VAL A N 1
ATOM 516 C CA . VAL A 1 72 ? 0.878 3.872 -7.097 1.00 98.06 72 VAL A CA 1
ATOM 517 C C . VAL A 1 72 ? 1.242 3.757 -5.613 1.00 98.06 72 VAL A C 1
ATOM 519 O O . VAL A 1 72 ? 0.357 3.959 -4.781 1.00 98.06 72 VAL A O 1
ATOM 522 N N . SER A 1 73 ? 2.516 3.532 -5.261 1.00 97.88 73 SER A N 1
ATOM 523 C CA . SER A 1 73 ? 2.975 3.526 -3.859 1.00 97.88 73 SER A CA 1
ATOM 524 C C . SER A 1 73 ? 2.602 4.823 -3.142 1.00 97.88 73 SER A C 1
ATOM 526 O O . SER A 1 73 ? 2.013 4.787 -2.062 1.00 97.88 73 SER A O 1
ATOM 528 N N . ALA A 1 74 ? 2.881 5.975 -3.761 1.00 97.88 74 ALA A N 1
ATOM 529 C CA . ALA A 1 74 ? 2.579 7.285 -3.191 1.00 97.88 74 ALA A CA 1
ATOM 530 C C . ALA A 1 74 ? 1.069 7.501 -3.003 1.00 97.88 74 ALA A C 1
ATOM 532 O O . ALA A 1 74 ? 0.647 8.021 -1.974 1.00 97.88 74 ALA A O 1
ATOM 533 N N . HIS A 1 75 ? 0.239 7.072 -3.956 1.00 98.38 75 HIS A N 1
ATOM 534 C CA . HIS A 1 75 ? -1.216 7.156 -3.830 1.00 98.38 75 HIS A CA 1
ATOM 535 C C . HIS A 1 75 ? -1.730 6.317 -2.656 1.00 98.38 75 HIS A C 1
ATOM 537 O O . HIS A 1 75 ? -2.506 6.810 -1.839 1.00 98.38 75 HIS A O 1
ATOM 543 N N . CYS A 1 76 ? -1.258 5.076 -2.538 1.00 98.44 76 CYS A N 1
ATOM 544 C CA . CYS A 1 76 ? -1.599 4.201 -1.425 1.00 98.44 76 CYS A CA 1
ATOM 545 C C . CYS A 1 76 ? -1.123 4.758 -0.078 1.00 98.44 76 CYS A C 1
ATOM 547 O O . CYS A 1 76 ? -1.873 4.702 0.892 1.00 98.44 76 CYS A O 1
ATOM 549 N N . ALA A 1 77 ? 0.084 5.326 -0.017 1.00 97.81 77 ALA A N 1
ATOM 550 C CA . ALA A 1 77 ? 0.613 5.954 1.189 1.00 97.81 77 ALA A CA 1
ATOM 551 C C . ALA A 1 77 ? -0.262 7.126 1.649 1.00 97.81 77 ALA A C 1
ATOM 553 O O . ALA A 1 77 ? -0.672 7.157 2.805 1.00 97.81 77 ALA A O 1
ATOM 554 N N . LEU A 1 78 ? -0.625 8.024 0.729 1.00 98.12 78 LEU A N 1
ATOM 555 C CA . LEU A 1 78 ? -1.513 9.149 1.025 1.00 98.12 78 LEU A CA 1
ATOM 556 C C . LEU A 1 78 ? -2.893 8.676 1.501 1.00 98.12 78 LEU A C 1
ATOM 558 O O . LEU A 1 78 ? -3.466 9.272 2.407 1.00 98.12 78 LEU A O 1
ATOM 562 N N . ALA A 1 79 ? -3.434 7.606 0.910 1.00 97.94 79 ALA A N 1
ATOM 563 C CA . ALA A 1 79 ? -4.703 7.034 1.348 1.00 97.94 79 ALA A CA 1
ATOM 564 C C . ALA A 1 79 ? -4.605 6.439 2.763 1.00 97.94 79 ALA A C 1
ATOM 566 O O . ALA A 1 79 ? -5.484 6.689 3.582 1.00 97.94 79 ALA A O 1
ATOM 567 N N . ILE A 1 80 ? -3.531 5.702 3.071 1.00 97.88 80 ILE A N 1
ATOM 568 C CA . ILE A 1 80 ? -3.274 5.166 4.418 1.00 97.88 80 ILE A CA 1
ATOM 569 C C . ILE A 1 80 ? -3.156 6.306 5.433 1.00 97.88 80 ILE A C 1
ATOM 571 O O . ILE A 1 80 ? -3.794 6.249 6.478 1.00 97.88 80 ILE A O 1
ATOM 575 N N . GLU A 1 81 ? -2.394 7.354 5.124 1.00 97.06 81 GLU A N 1
ATOM 576 C CA . GLU A 1 81 ? -2.221 8.518 6.004 1.00 97.06 81 GLU A CA 1
ATOM 577 C C . GLU A 1 81 ? -3.542 9.263 6.244 1.00 97.06 81 GLU A C 1
ATOM 579 O O . GLU A 1 81 ? -3.813 9.700 7.359 1.00 97.06 81 GLU A O 1
ATOM 584 N N . ALA A 1 82 ? -4.394 9.370 5.222 1.00 97.25 82 ALA A N 1
ATOM 585 C CA . ALA A 1 82 ? -5.651 10.105 5.317 1.00 97.25 82 ALA A CA 1
ATOM 586 C C . ALA A 1 82 ? -6.703 9.432 6.213 1.00 97.25 82 ALA A C 1
ATOM 588 O O . ALA A 1 82 ? -7.519 10.139 6.803 1.00 97.25 82 ALA A O 1
ATOM 589 N N . VAL A 1 83 ? -6.726 8.093 6.289 1.00 96.25 83 VAL A N 1
ATOM 590 C CA . VAL A 1 83 ? -7.790 7.350 7.002 1.00 96.25 83 VAL A CA 1
ATOM 591 C C . VAL A 1 83 ? -7.288 6.324 8.024 1.00 96.25 83 VAL A C 1
ATOM 593 O O . VAL A 1 83 ? -8.073 5.548 8.578 1.00 96.25 83 VAL A O 1
ATOM 596 N N . GLY A 1 84 ? -5.975 6.271 8.256 1.00 94.12 84 GLY A N 1
ATOM 597 C CA . GLY A 1 84 ? -5.322 5.229 9.050 1.00 94.12 84 GLY A CA 1
ATOM 598 C C . GLY A 1 84 ? -5.837 5.142 10.483 1.00 94.12 84 GLY A C 1
ATOM 599 O O . GLY A 1 84 ? -6.030 4.037 10.985 1.00 94.12 84 GLY A O 1
ATOM 600 N N . GLU A 1 85 ? -6.141 6.283 11.103 1.00 94.56 85 GLU A N 1
ATOM 601 C CA . GLU A 1 85 ? -6.661 6.365 12.475 1.00 94.56 85 GLU A CA 1
ATOM 602 C C . GLU A 1 85 ? -8.091 5.818 12.614 1.00 94.56 85 GLU A C 1
ATOM 604 O O . GLU A 1 85 ? -8.491 5.405 13.699 1.00 94.56 85 GLU A O 1
ATOM 609 N N . GLN A 1 86 ? -8.866 5.771 11.524 1.00 96.31 86 GLN A N 1
ATOM 610 C CA . GLN A 1 86 ? -10.245 5.269 11.533 1.00 96.31 86 GLN A CA 1
ATOM 611 C C . GLN A 1 86 ? -10.358 3.819 11.055 1.00 96.31 86 GLN A C 1
ATOM 613 O O . GLN A 1 86 ? -11.385 3.182 11.283 1.00 96.31 86 GLN A O 1
ATOM 618 N N . CYS A 1 87 ? -9.349 3.285 10.369 1.00 97.81 87 CYS A N 1
ATOM 619 C CA . CYS A 1 87 ? -9.377 1.916 9.854 1.00 97.81 87 CYS A CA 1
ATOM 620 C C . CYS A 1 87 ? -8.928 0.909 10.917 1.00 97.81 87 CYS A C 1
ATOM 622 O O . CYS A 1 87 ? -8.265 1.275 11.867 1.00 97.81 87 CYS A O 1
ATOM 624 N N . VAL A 1 88 ? -9.240 -0.373 10.776 1.00 97.50 88 VAL A N 1
ATOM 625 C CA . VAL A 1 88 ? -8.696 -1.454 11.627 1.00 97.50 88 VAL A CA 1
ATOM 626 C C . VAL A 1 88 ? -7.797 -2.405 10.845 1.00 97.50 88 VAL A C 1
ATOM 628 O O . VAL A 1 88 ? -7.083 -3.219 11.422 1.00 97.50 88 VAL A O 1
ATOM 631 N N . ALA A 1 89 ? -7.826 -2.304 9.517 1.00 97.31 89 ALA A N 1
ATOM 632 C CA . ALA A 1 89 ? -6.960 -3.039 8.615 1.00 97.31 89 ALA A CA 1
ATOM 633 C C . ALA A 1 89 ? -6.858 -2.324 7.262 1.00 97.31 89 ALA A C 1
ATOM 635 O O . ALA A 1 89 ? -7.679 -1.467 6.918 1.00 97.31 89 ALA A O 1
ATOM 636 N N . VAL A 1 90 ? -5.881 -2.754 6.468 1.00 98.06 90 VAL A N 1
ATOM 637 C CA . VAL A 1 90 ? -5.728 -2.388 5.060 1.00 98.06 90 VAL A CA 1
ATOM 638 C C . VAL A 1 90 ? -5.792 -3.666 4.227 1.00 98.06 90 VAL A C 1
ATOM 640 O O . VAL A 1 90 ? -5.140 -4.660 4.547 1.00 98.06 90 VAL A O 1
ATOM 643 N N . LYS A 1 91 ? -6.575 -3.652 3.149 1.00 98.12 91 LYS A N 1
ATOM 644 C CA . LYS A 1 91 ? -6.701 -4.757 2.194 1.00 98.12 91 LYS A CA 1
ATOM 645 C C . LYS A 1 91 ? -6.161 -4.326 0.838 1.00 98.12 91 LYS A C 1
ATOM 647 O O . LYS A 1 91 ? -6.810 -3.561 0.128 1.00 98.12 91 LYS A O 1
ATOM 652 N N . LEU A 1 92 ? -5.006 -4.862 0.466 1.00 98.50 92 LEU A N 1
ATOM 653 C CA . LEU A 1 92 ? -4.334 -4.560 -0.793 1.00 98.50 92 LEU A CA 1
ATOM 654 C C . LEU A 1 92 ? -4.840 -5.500 -1.898 1.00 98.50 92 LEU A C 1
ATOM 656 O O . LEU A 1 92 ? -4.876 -6.716 -1.703 1.00 98.50 92 LEU A O 1
ATOM 660 N N . GLN A 1 93 ? -5.238 -4.960 -3.053 1.00 98.25 93 GLN A N 1
ATOM 661 C CA . GLN A 1 93 ? -5.627 -5.763 -4.215 1.00 98.25 93 GLN A CA 1
ATOM 662 C C . GLN A 1 93 ? -4.395 -6.170 -5.029 1.00 98.25 93 GLN A C 1
ATOM 664 O O . GLN A 1 93 ? -3.891 -5.379 -5.822 1.00 98.25 93 GLN A O 1
ATOM 669 N N . LEU A 1 94 ? -3.948 -7.420 -4.873 1.00 98.12 94 LEU A N 1
ATOM 670 C CA . LEU A 1 94 ? -2.774 -7.978 -5.558 1.00 98.12 94 LEU A CA 1
ATOM 671 C C . LEU A 1 94 ? -2.774 -7.703 -7.072 1.00 98.12 94 LEU A C 1
ATOM 673 O O . LEU A 1 94 ? -1.770 -7.227 -7.605 1.00 98.12 94 LEU A O 1
ATOM 677 N N . ALA A 1 95 ? -3.916 -7.921 -7.736 1.00 97.94 95 ALA A N 1
ATOM 678 C CA . ALA A 1 95 ? -4.053 -7.782 -9.188 1.00 97.94 95 ALA A CA 1
ATOM 679 C C . ALA A 1 95 ? -3.683 -6.375 -9.705 1.00 97.94 95 ALA A C 1
ATOM 681 O O . ALA A 1 95 ? -3.153 -6.216 -10.807 1.00 97.94 95 ALA A O 1
ATOM 682 N N . CYS A 1 96 ? -3.916 -5.330 -8.903 1.00 97.94 96 CYS A N 1
ATOM 683 C CA . CYS A 1 96 ? -3.595 -3.956 -9.287 1.00 97.94 96 CYS A CA 1
ATOM 684 C C . CYS A 1 96 ? -2.105 -3.642 -9.252 1.00 97.94 96 CYS A C 1
ATOM 686 O O . CYS A 1 96 ? -1.668 -2.770 -10.008 1.00 97.94 96 CYS A O 1
ATOM 688 N N . PHE A 1 97 ? -1.346 -4.345 -8.414 1.00 98.38 97 PHE A N 1
ATOM 689 C CA . PHE A 1 97 ? 0.099 -4.198 -8.318 1.00 98.38 97 PHE A CA 1
ATOM 690 C C . PHE A 1 97 ? 0.806 -5.094 -9.336 1.00 98.38 97 PHE A C 1
ATOM 692 O O . PHE A 1 97 ? 1.655 -4.609 -10.081 1.00 98.38 97 PHE A O 1
ATOM 699 N N . GLU A 1 98 ? 0.431 -6.373 -9.441 1.00 97.19 98 GLU A N 1
ATOM 700 C CA . GLU A 1 98 ? 1.144 -7.336 -10.298 1.00 97.19 98 GLU A CA 1
ATOM 701 C C . GLU A 1 98 ? 1.100 -6.968 -11.790 1.00 97.19 98 GLU A C 1
ATOM 703 O O . GLU A 1 98 ? 2.072 -7.202 -12.511 1.00 97.19 98 GLU A O 1
ATOM 708 N N . ARG A 1 99 ? 0.028 -6.302 -12.251 1.00 96.19 99 ARG A N 1
ATOM 709 C CA . ARG A 1 99 ? -0.091 -5.797 -13.633 1.00 96.19 99 ARG A CA 1
ATOM 710 C C . ARG A 1 99 ? 0.991 -4.784 -14.025 1.00 96.19 99 ARG A C 1
ATOM 712 O O . ARG A 1 99 ? 1.170 -4.526 -15.211 1.00 96.19 99 ARG A O 1
ATOM 719 N N . LEU A 1 100 ? 1.695 -4.193 -13.055 1.00 95.94 100 LEU A N 1
ATOM 720 C CA . LEU A 1 100 ? 2.816 -3.274 -13.290 1.00 95.94 100 LEU A CA 1
ATOM 721 C C . LEU A 1 100 ? 4.166 -4.006 -13.397 1.00 95.94 100 LEU A C 1
ATOM 723 O O . LEU A 1 100 ? 5.206 -3.362 -13.531 1.00 95.94 100 LEU A O 1
ATOM 727 N N . GLY A 1 101 ? 4.173 -5.341 -13.338 1.00 97.50 101 GLY A N 1
ATOM 728 C CA . GLY A 1 101 ? 5.381 -6.159 -13.402 1.00 97.50 101 GLY A CA 1
ATOM 729 C C . GLY A 1 101 ? 6.216 -6.086 -12.122 1.00 97.50 101 GLY A C 1
ATOM 730 O O . GLY A 1 101 ? 5.700 -5.833 -11.034 1.00 97.50 101 GLY A O 1
ATOM 731 N N . ALA A 1 102 ? 7.528 -6.316 -12.245 1.00 98.06 102 ALA A N 1
ATOM 732 C CA . ALA A 1 102 ? 8.447 -6.330 -11.102 1.00 98.06 102 ALA A CA 1
ATOM 733 C C . ALA A 1 102 ? 8.418 -5.036 -10.251 1.00 98.06 102 ALA A C 1
ATOM 735 O O . ALA A 1 102 ? 8.378 -5.154 -9.024 1.00 98.06 102 ALA A O 1
ATOM 736 N N . PRO A 1 103 ? 8.343 -3.819 -10.835 1.00 97.62 103 PRO A N 1
ATOM 737 C CA . PRO A 1 103 ? 8.181 -2.596 -10.044 1.00 97.62 103 PRO A CA 1
ATOM 738 C C . PRO A 1 103 ? 6.877 -2.569 -9.233 1.00 97.62 103 PRO A C 1
ATOM 740 O O . PRO A 1 103 ? 6.853 -2.075 -8.110 1.00 97.62 103 PRO A O 1
ATOM 743 N N . GLY A 1 104 ? 5.799 -3.148 -9.768 1.00 97.94 104 GLY A N 1
ATOM 744 C CA . GLY A 1 104 ? 4.527 -3.301 -9.063 1.00 97.94 104 GLY A CA 1
ATOM 745 C C . GLY A 1 104 ? 4.610 -4.195 -7.833 1.00 97.94 104 GLY A C 1
ATOM 746 O O . GLY A 1 104 ? 4.080 -3.850 -6.781 1.00 97.94 104 GLY A O 1
ATOM 747 N N . TRP A 1 105 ? 5.326 -5.315 -7.935 1.00 98.44 105 TRP A N 1
ATOM 748 C CA . TRP A 1 105 ? 5.602 -6.186 -6.789 1.00 98.44 105 TRP A CA 1
ATOM 749 C C . TRP A 1 105 ? 6.410 -5.477 -5.698 1.00 98.44 105 TRP A C 1
ATOM 751 O O . TRP A 1 105 ? 6.106 -5.632 -4.516 1.00 98.44 105 TRP A O 1
ATOM 761 N N . ALA A 1 106 ? 7.395 -4.658 -6.081 1.00 98.06 106 ALA A N 1
ATOM 762 C CA . ALA A 1 106 ? 8.139 -3.834 -5.131 1.00 98.06 106 ALA A CA 1
ATOM 763 C C . ALA A 1 106 ? 7.224 -2.808 -4.435 1.00 98.06 106 ALA A C 1
ATOM 765 O O . ALA A 1 106 ? 7.269 -2.678 -3.213 1.00 98.06 106 ALA A O 1
ATOM 766 N N . ALA A 1 107 ? 6.334 -2.154 -5.190 1.00 98.12 107 ALA A N 1
ATOM 767 C CA . ALA A 1 107 ? 5.329 -1.246 -4.639 1.00 98.12 107 ALA A CA 1
ATOM 768 C C . ALA A 1 107 ? 4.362 -1.956 -3.673 1.00 98.12 107 ALA A C 1
ATOM 770 O O . ALA A 1 107 ? 4.054 -1.428 -2.608 1.00 98.12 107 ALA A O 1
ATOM 771 N N . LEU A 1 108 ? 3.915 -3.177 -3.990 1.00 98.56 108 LEU A N 1
ATOM 772 C CA . LEU A 1 108 ? 3.076 -3.970 -3.086 1.00 98.56 108 LEU A CA 1
ATOM 773 C C . LEU A 1 108 ? 3.783 -4.245 -1.755 1.00 98.56 108 LEU A C 1
ATOM 775 O O . LEU A 1 108 ? 3.157 -4.136 -0.698 1.00 98.56 108 LEU A O 1
ATOM 779 N N . ALA A 1 109 ? 5.066 -4.610 -1.802 1.00 98.31 109 ALA A N 1
ATOM 780 C CA . ALA A 1 109 ? 5.863 -4.860 -0.606 1.00 98.31 109 ALA A CA 1
ATOM 781 C C . ALA A 1 109 ? 6.012 -3.587 0.243 1.00 98.31 109 ALA A C 1
ATOM 783 O O . ALA A 1 109 ? 5.764 -3.628 1.446 1.00 98.31 109 ALA A O 1
ATOM 784 N N . GLU A 1 110 ? 6.324 -2.455 -0.390 1.00 97.94 110 GLU A N 1
ATOM 785 C CA . GLU A 1 110 ? 6.437 -1.146 0.265 1.00 97.94 110 GLU A CA 1
ATOM 786 C C . GLU A 1 110 ? 5.125 -0.724 0.946 1.00 97.94 110 GLU A C 1
ATOM 788 O O . GLU A 1 110 ? 5.113 -0.367 2.125 1.00 97.94 110 GLU A O 1
ATOM 793 N N . VAL A 1 111 ? 4.001 -0.796 0.228 1.00 98.38 111 VAL A N 1
ATOM 794 C CA . VAL A 1 111 ? 2.683 -0.417 0.763 1.00 98.38 111 VAL A CA 1
ATOM 795 C C . VAL A 1 111 ? 2.241 -1.380 1.863 1.00 98.38 111 VAL A C 1
ATOM 797 O O . VAL A 1 111 ? 1.664 -0.943 2.858 1.00 98.38 111 VAL A O 1
ATOM 800 N N . SER A 1 112 ? 2.528 -2.677 1.717 1.00 98.19 112 SER A N 1
ATOM 801 C CA . SER A 1 112 ? 2.240 -3.666 2.760 1.00 98.19 112 SER A CA 1
ATOM 802 C C . SER A 1 112 ? 3.002 -3.361 4.039 1.00 98.19 112 SER A C 1
ATOM 804 O O . SER A 1 112 ? 2.430 -3.487 5.114 1.00 98.19 112 SER A O 1
ATOM 806 N N .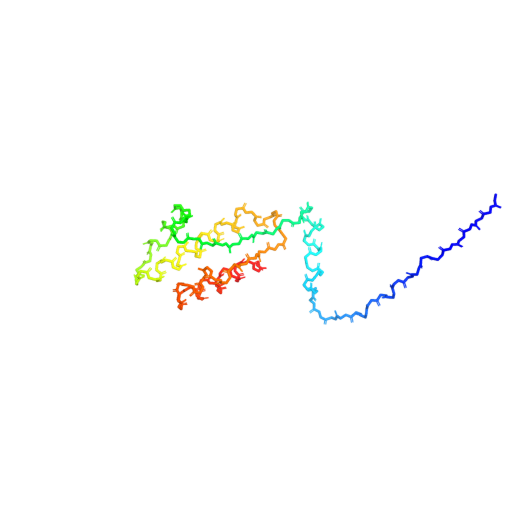 GLU A 1 113 ? 4.269 -2.962 3.929 1.00 97.81 113 GLU A N 1
ATOM 807 C CA . GLU A 1 113 ? 5.083 -2.608 5.089 1.00 97.81 113 GLU A CA 1
ATOM 808 C C . GLU A 1 113 ? 4.566 -1.345 5.769 1.00 97.81 113 GLU A C 1
ATOM 810 O O . GLU A 1 113 ? 4.322 -1.345 6.972 1.00 97.81 113 GLU A O 1
ATOM 815 N N . ARG A 1 114 ? 4.259 -0.306 4.988 1.00 96.56 114 ARG A N 1
ATOM 816 C CA . ARG A 1 114 ? 3.634 0.917 5.508 1.00 96.56 114 ARG A CA 1
ATOM 817 C C . ARG A 1 114 ? 2.313 0.644 6.229 1.00 96.56 114 ARG A C 1
ATOM 819 O O . ARG A 1 114 ? 2.017 1.290 7.226 1.00 96.56 114 ARG A O 1
ATOM 826 N N . ALA A 1 115 ? 1.513 -0.295 5.731 1.00 95.62 115 ALA A N 1
ATOM 827 C CA . ALA A 1 115 ? 0.234 -0.653 6.334 1.00 95.62 115 ALA A CA 1
ATOM 828 C C . ALA A 1 115 ? 0.359 -1.421 7.663 1.00 95.62 115 ALA A C 1
ATOM 830 O O . ALA A 1 115 ? -0.652 -1.578 8.349 1.00 95.62 115 ALA A O 1
ATOM 831 N N . ARG A 1 116 ? 1.548 -1.928 8.023 1.00 90.50 116 ARG A N 1
ATOM 832 C CA . ARG A 1 116 ? 1.750 -2.652 9.289 1.00 90.50 116 ARG A CA 1
ATOM 833 C C . ARG A 1 116 ? 1.892 -1.731 10.502 1.00 90.50 116 ARG A C 1
ATOM 835 O O . ARG A 1 116 ? 1.480 -2.174 11.571 1.00 90.50 116 ARG A O 1
ATOM 842 N N . GLY A 1 117 ? 2.351 -0.489 10.305 1.00 70.38 117 GLY A N 1
ATOM 843 C CA . GLY A 1 117 ? 2.584 0.484 11.381 1.00 70.38 117 GLY A CA 1
ATOM 844 C C . GLY A 1 117 ? 3.846 0.195 12.179 1.00 70.38 117 GLY A C 1
ATOM 845 O O . GLY A 1 117 ? 3.952 -0.924 12.726 1.00 70.38 117 GLY A O 1
#

Foldseek 3Di:
DDDDDDDDPPPPDPDDDDDDQPPVRLLVVLCVVQVAAAEAEQQDDLVDADPVLLVQLVVDDDDPLLSSLSSSLSRLLVSCVVCVSNYSAYHYDLVNQCVSPPSSVVSVVSSVVSRVD

pLDDT: mean 87.66, std 16.86, range [43.19, 98.56]